Protein AF-C8RY19-F1 (afdb_monomer)

Mean predicted aligned error: 9.41 Å

Organism: NCBI:txid371731

Foldseek 3Di:
DDPPPPPPPPDPQPPADAFRKWKWWKFFQWKAFPVRDIDGDGHIFIWIWTAYPPRWIWIDGDPAIFTWDAPPDSQGWTWTARDPFWIKTKHFPHADPVRWTWIKIWITGPDPPPDGIMITIITTHDTD

pLDDT: mean 78.04, std 16.92, range [38.41, 97.62]

Sequence (128 aa):
MRLSVLLLAMLPTFALAEDGVVTLDCRVVTACDADGKCTPQDRPASFRLQRQAGSDVLLVYDAVSAPVTSGGDDNGPLSWSEGRGDSQTMLATGYSDDDRVNMVWHSSNSGTDDTPGQTRFLSCVDPE

Solvent-accessible surface area (backbone atoms only — not comparable to full-atom values): 7339 Å² total; per-residue (Å²): 135,86,83,79,76,80,76,73,80,81,66,83,78,79,79,64,50,95,68,24,73,48,59,42,52,25,31,33,49,31,42,23,44,78,90,65,58,69,43,81,45,87,40,84,45,62,40,35,42,34,38,43,96,88,82,48,35,32,41,35,45,92,95,46,74,28,62,46,50,56,72,86,43,98,83,42,48,44,24,36,47,87,50,87,37,36,42,34,40,38,35,82,76,50,72,47,101,81,67,24,37,29,29,42,40,39,41,41,45,74,39,91,62,89,57,73,28,38,40,34,37,31,46,19,51,62,68,130

Secondary structure (DSSP, 8-state):
---------------PPTT-EEEEEEEEEEEE-TT--EEEEEEEEEEEEEEPTTSPEEEEETTEEEE-EE-SSTTSPEEEEEETTEEEEEEEEEE-TTSEEEEEEEEEE-SSS----EEEEEEEEPP-

Radius of gyration: 15.97 Å; Cα contacts (8 Å, |Δi|>4): 271; chains: 1; bounding box: 40×50×35 Å

Nearest PDB structures (foldseek):
  5o15-assembly1_A  TM=4.672E-01  e=5.551E+00  Sorangium cellulosum
  5o16-assembly1_A  TM=3.257E-01  e=2.017E+00  Sorangium cellulosum
  5wsy-assembly1_A  TM=3.250E-01  e=8.321E+00  Streptomyces avermitilis MA-4680 = NBRC 14893
  4qdd-assembly1_A  TM=2.530E-01  e=6.142E+00  Rhodococcus rhodochrous

Structure (mmCIF, N/CA/C/O backbone):
data_AF-C8RY19-F1
#
_entry.id   AF-C8RY19-F1
#
loop_
_atom_site.group_PDB
_atom_site.id
_atom_site.type_symbol
_atom_site.label_atom_id
_atom_site.label_alt_id
_atom_site.label_comp_id
_atom_site.label_asym_id
_atom_site.label_entity_id
_atom_site.label_seq_id
_atom_site.pdbx_PDB_ins_code
_atom_site.Cartn_x
_atom_site.Cartn_y
_atom_site.Cartn_z
_atom_site.occupancy
_atom_site.B_iso_or_equiv
_atom_site.auth_seq_id
_atom_site.auth_comp_id
_atom_site.auth_asym_id
_atom_site.auth_atom_id
_atom_site.pdbx_PDB_model_num
ATOM 1 N N . MET A 1 1 ? 10.655 36.918 19.649 1.00 42.47 1 MET A N 1
ATOM 2 C CA . MET A 1 1 ? 10.936 36.289 18.340 1.00 42.47 1 MET A CA 1
ATOM 3 C C . MET A 1 1 ? 10.598 34.814 18.459 1.00 42.47 1 MET A C 1
ATOM 5 O O . MET A 1 1 ? 11.224 34.135 19.259 1.00 42.47 1 MET A O 1
ATOM 9 N N . ARG A 1 2 ? 9.538 34.351 17.785 1.00 40.19 2 ARG A N 1
ATOM 10 C CA . ARG A 1 2 ? 9.159 32.932 17.762 1.00 40.19 2 ARG 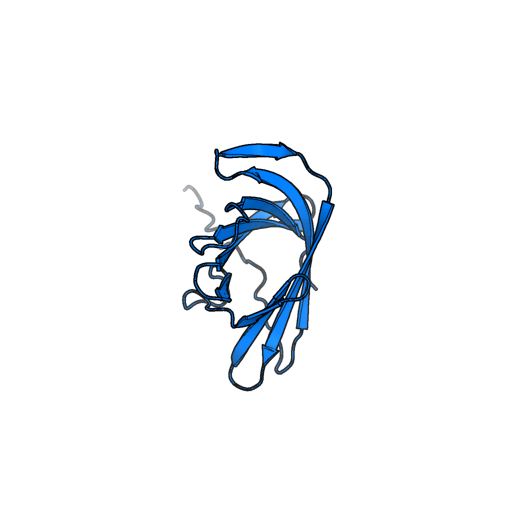A CA 1
ATOM 11 C C . ARG A 1 2 ? 10.035 32.239 16.721 1.00 40.19 2 ARG A C 1
ATOM 13 O O . ARG A 1 2 ? 9.977 32.603 15.552 1.00 40.19 2 ARG A O 1
ATOM 20 N N . LEU A 1 3 ? 10.879 31.318 17.175 1.00 42.53 3 LEU A N 1
ATOM 21 C CA . LEU A 1 3 ? 11.669 30.445 16.317 1.00 42.53 3 LEU A CA 1
ATOM 22 C C . LEU A 1 3 ? 10.706 29.409 15.723 1.00 42.53 3 LEU A C 1
ATOM 24 O O . LEU A 1 3 ? 10.318 28.458 16.397 1.00 42.53 3 LEU A O 1
ATOM 28 N N . SER A 1 4 ? 10.258 29.633 14.490 1.00 51.28 4 SER A N 1
ATOM 29 C CA . SER A 1 4 ? 9.613 28.593 13.693 1.00 51.28 4 SER A CA 1
ATOM 30 C C . SER A 1 4 ? 10.701 27.614 13.265 1.00 51.28 4 SER A C 1
ATOM 32 O O . SER A 1 4 ? 11.424 27.866 12.304 1.00 51.28 4 SER A O 1
ATOM 34 N N . VAL A 1 5 ? 10.867 26.535 14.026 1.00 48.12 5 VAL A N 1
ATOM 35 C CA . VAL A 1 5 ? 11.681 25.390 13.616 1.00 48.12 5 VAL A CA 1
ATOM 36 C C . VAL A 1 5 ? 10.948 24.742 12.442 1.00 48.12 5 VAL A C 1
ATOM 38 O O . VAL A 1 5 ? 9.911 24.109 12.628 1.00 48.12 5 VAL A O 1
ATOM 41 N N . LEU A 1 6 ? 11.448 24.967 11.224 1.00 46.34 6 LEU A N 1
ATOM 42 C CA . LEU A 1 6 ? 11.116 24.145 10.065 1.00 46.34 6 LEU A CA 1
ATOM 43 C C . LEU A 1 6 ? 11.627 22.732 10.362 1.00 46.34 6 LEU A C 1
ATOM 45 O O . LEU A 1 6 ? 12.809 22.439 10.192 1.00 46.34 6 LEU A O 1
ATOM 49 N N . LEU A 1 7 ? 10.735 21.875 10.847 1.00 39.31 7 LEU A N 1
ATOM 50 C CA . LEU A 1 7 ? 10.945 20.439 10.884 1.00 39.31 7 LEU A CA 1
ATOM 51 C C . LEU A 1 7 ? 10.786 19.950 9.435 1.00 39.31 7 LEU A C 1
ATOM 53 O O . LEU A 1 7 ? 9.682 19.633 8.998 1.00 39.31 7 LEU A O 1
ATOM 57 N N . LEU A 1 8 ? 11.866 19.983 8.646 1.00 39.81 8 LEU A N 1
ATOM 58 C CA . LEU A 1 8 ? 11.926 19.136 7.458 1.00 39.81 8 LEU A CA 1
ATOM 59 C C . LEU A 1 8 ? 11.809 17.705 7.980 1.00 39.81 8 LEU A C 1
ATOM 61 O O . LEU A 1 8 ? 12.699 17.244 8.694 1.00 39.81 8 LEU A O 1
ATOM 65 N N . ALA A 1 9 ? 10.699 17.040 7.671 1.00 40.12 9 ALA A N 1
ATOM 66 C CA . ALA A 1 9 ? 10.579 15.605 7.837 1.00 40.12 9 ALA A CA 1
ATOM 67 C C . ALA A 1 9 ? 11.686 14.966 6.987 1.00 40.12 9 ALA A C 1
ATOM 69 O O . ALA A 1 9 ? 11.564 14.868 5.767 1.00 40.12 9 ALA A O 1
ATOM 70 N N . MET A 1 10 ? 12.805 14.620 7.626 1.00 38.41 10 MET A N 1
ATOM 71 C CA . MET A 1 10 ? 13.792 13.708 7.067 1.00 38.41 10 MET A CA 1
ATOM 72 C C . MET A 1 10 ? 13.133 12.335 7.090 1.00 38.41 10 MET A C 1
ATOM 74 O O . MET A 1 10 ? 13.275 11.579 8.042 1.00 38.41 10 MET A O 1
ATOM 78 N N . LEU A 1 11 ? 12.295 12.085 6.089 1.00 44.53 11 LEU A N 1
ATOM 79 C CA . LEU A 1 11 ? 11.889 10.732 5.758 1.00 44.53 11 LEU A CA 1
ATOM 80 C C . LEU A 1 11 ? 13.142 9.980 5.280 1.00 44.53 11 LEU A C 1
ATOM 82 O O . LEU A 1 11 ? 14.051 10.612 4.724 1.00 44.53 11 LEU A O 1
ATOM 86 N N . PRO A 1 12 ? 13.221 8.669 5.526 1.00 47.97 12 PRO A N 1
ATOM 87 C CA . PRO A 1 12 ? 14.400 7.888 5.226 1.00 47.97 12 PRO A CA 1
ATOM 88 C C . PRO A 1 12 ? 14.495 7.826 3.704 1.00 47.97 12 PRO A C 1
ATOM 90 O O . PRO A 1 12 ? 13.603 7.326 3.019 1.00 47.97 12 PRO A O 1
ATOM 93 N N . THR A 1 13 ? 15.548 8.416 3.143 1.00 49.25 13 THR A N 1
ATOM 94 C CA . THR A 1 13 ? 15.813 8.310 1.713 1.00 49.25 13 THR A CA 1
ATOM 95 C C . THR A 1 13 ? 16.141 6.846 1.441 1.00 49.25 13 THR A C 1
ATOM 97 O O . THR A 1 13 ? 17.227 6.393 1.804 1.00 49.25 13 THR A O 1
ATOM 100 N N . PHE A 1 14 ? 15.230 6.091 0.821 1.00 54.66 14 PHE A N 1
ATOM 101 C CA . PHE A 1 14 ? 15.504 4.717 0.391 1.00 54.66 14 PHE A CA 1
ATOM 102 C C . PHE A 1 14 ? 16.508 4.740 -0.771 1.00 54.66 14 PHE A C 1
ATOM 104 O O . PHE A 1 14 ? 16.157 4.607 -1.945 1.00 54.66 14 PHE A O 1
ATOM 111 N N . ALA A 1 15 ? 17.784 4.957 -0.457 1.00 56.12 15 ALA A N 1
ATO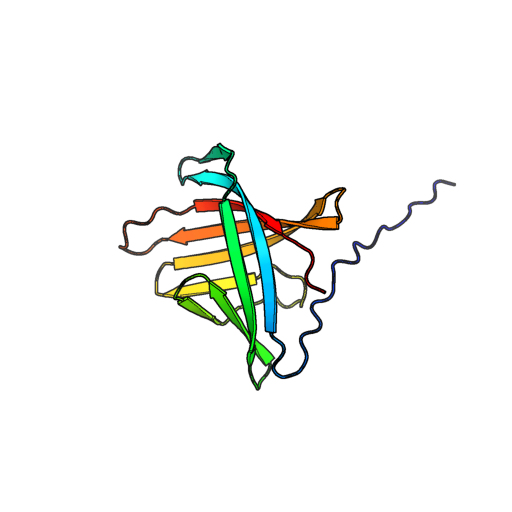M 112 C CA . ALA A 1 15 ? 18.878 4.926 -1.413 1.00 56.12 15 ALA A CA 1
ATOM 113 C C . ALA A 1 15 ? 19.184 3.467 -1.781 1.00 56.12 15 ALA A C 1
ATOM 115 O O . ALA A 1 15 ? 20.156 2.871 -1.327 1.00 56.12 15 ALA A O 1
ATOM 116 N N . LEU A 1 16 ? 18.320 2.873 -2.604 1.00 56.41 16 LEU A N 1
ATOM 117 C CA . LEU A 1 16 ? 18.556 1.562 -3.196 1.00 56.41 16 LEU A CA 1
ATOM 118 C C . LEU A 1 16 ? 19.803 1.641 -4.090 1.00 56.41 16 LEU A C 1
ATOM 120 O O . LEU A 1 16 ? 19.803 2.367 -5.088 1.00 56.41 16 LEU A O 1
ATOM 124 N N . ALA A 1 17 ? 20.849 0.882 -3.750 1.00 56.31 17 ALA A N 1
ATOM 125 C CA . ALA A 1 17 ? 21.974 0.632 -4.650 1.00 56.31 17 ALA A CA 1
ATOM 126 C C . ALA A 1 17 ? 21.478 0.042 -5.989 1.00 56.31 17 ALA A C 1
ATOM 128 O O . ALA A 1 17 ? 20.347 -0.445 -6.081 1.00 56.31 17 ALA A O 1
ATOM 129 N N . GLU A 1 18 ? 22.306 0.067 -7.038 1.00 56.72 18 GLU A N 1
ATOM 130 C CA . GLU A 1 18 ? 22.046 -0.752 -8.230 1.00 56.72 18 GLU A CA 1
ATOM 131 C C . GLU A 1 18 ? 21.895 -2.217 -7.768 1.00 56.72 18 GLU A C 1
ATOM 133 O O . GLU A 1 18 ? 22.752 -2.723 -7.049 1.00 56.72 18 GLU A O 1
ATOM 138 N N . ASP A 1 19 ? 20.749 -2.838 -8.069 1.00 62.38 19 ASP A N 1
ATOM 139 C CA . ASP A 1 19 ? 20.304 -4.153 -7.560 1.00 62.38 19 ASP A CA 1
ATOM 140 C C . ASP A 1 19 ? 19.931 -4.235 -6.062 1.00 62.38 19 ASP A C 1
ATOM 142 O O . ASP A 1 19 ? 19.791 -5.321 -5.494 1.00 62.38 19 ASP A O 1
ATOM 146 N N . GLY A 1 20 ? 19.705 -3.092 -5.413 1.00 73.25 20 GLY A N 1
ATOM 147 C CA . GLY A 1 20 ? 19.227 -3.017 -4.037 1.00 73.25 20 GLY A CA 1
ATOM 148 C C . GLY A 1 20 ? 17.832 -3.626 -3.866 1.00 73.25 20 GLY A C 1
ATOM 149 O O . GLY A 1 20 ? 16.911 -3.365 -4.649 1.00 73.25 20 GLY A O 1
ATOM 150 N N . VAL A 1 21 ? 17.673 -4.408 -2.798 1.00 82.81 21 VAL A N 1
ATOM 151 C CA . VAL A 1 21 ? 16.385 -4.924 -2.331 1.00 82.81 21 VAL A CA 1
ATOM 152 C C . VAL A 1 21 ? 16.118 -4.347 -0.948 1.00 82.81 21 VAL A C 1
ATOM 154 O O . VAL A 1 21 ? 16.904 -4.570 -0.034 1.00 82.81 21 VAL A O 1
ATOM 157 N N . VAL A 1 22 ? 14.996 -3.652 -0.791 1.00 85.12 22 VAL A N 1
ATOM 158 C CA . VAL A 1 22 ? 14.474 -3.214 0.508 1.00 85.12 22 VAL A CA 1
ATOM 159 C C . VAL A 1 22 ? 13.242 -4.039 0.831 1.00 85.12 22 VAL A C 1
ATOM 161 O O . VAL A 1 22 ? 12.371 -4.231 -0.017 1.00 85.12 22 VAL A O 1
ATOM 164 N N . THR A 1 23 ? 13.174 -4.537 2.061 1.00 88.69 23 THR A N 1
ATOM 165 C CA . THR A 1 23 ? 11.994 -5.231 2.579 1.00 88.69 23 THR A CA 1
ATOM 166 C C . THR A 1 23 ? 11.360 -4.366 3.656 1.00 88.69 23 THR A C 1
ATOM 168 O O . THR A 1 23 ? 12.025 -3.967 4.604 1.00 88.69 23 THR A O 1
ATOM 171 N N . LEU A 1 24 ? 10.077 -4.067 3.491 1.00 89.44 24 LEU A N 1
ATOM 172 C CA . LEU A 1 24 ? 9.252 -3.370 4.464 1.00 89.44 24 LEU A CA 1
ATOM 173 C C . LEU A 1 24 ? 8.483 -4.416 5.265 1.00 89.44 24 LEU A C 1
ATOM 175 O O . LEU A 1 24 ? 7.474 -4.953 4.798 1.00 89.44 24 LEU A O 1
ATOM 179 N N . ASP A 1 25 ? 8.966 -4.703 6.470 1.00 92.88 25 ASP A N 1
ATOM 180 C CA . ASP A 1 25 ? 8.310 -5.625 7.391 1.00 92.88 25 ASP A CA 1
ATOM 181 C C . ASP A 1 25 ? 7.293 -4.883 8.258 1.00 92.88 25 ASP A C 1
ATOM 183 O O . ASP A 1 25 ? 7.617 -4.143 9.194 1.00 92.88 25 ASP A O 1
ATOM 187 N N . CYS A 1 26 ? 6.024 -5.097 7.938 1.00 94.31 26 CYS A N 1
ATOM 188 C CA . CYS A 1 26 ? 4.896 -4.363 8.476 1.00 94.31 26 CYS A CA 1
ATOM 189 C C . CYS A 1 26 ? 3.955 -5.243 9.300 1.00 94.31 26 CYS A C 1
ATOM 191 O O . CYS A 1 26 ? 3.865 -6.465 9.156 1.00 94.31 26 CYS A O 1
ATOM 193 N N . ARG A 1 27 ? 3.176 -4.583 10.155 1.00 95.75 27 ARG A N 1
ATOM 194 C CA . ARG A 1 27 ? 1.957 -5.132 10.748 1.00 95.75 27 ARG A CA 1
ATOM 195 C C . ARG A 1 27 ? 0.758 -4.328 10.278 1.00 95.75 27 ARG A C 1
ATOM 197 O O . ARG A 1 27 ? 0.789 -3.101 10.327 1.00 95.75 27 ARG A O 1
ATOM 204 N N . VAL A 1 28 ? -0.300 -5.011 9.855 1.00 96.44 28 VAL A N 1
ATOM 205 C CA . VAL A 1 28 ? -1.613 -4.401 9.636 1.00 96.44 28 VAL A CA 1
ATOM 206 C C . VAL A 1 28 ? -2.224 -4.138 11.003 1.00 96.44 28 VAL A C 1
ATOM 208 O O . VAL A 1 28 ? -2.598 -5.089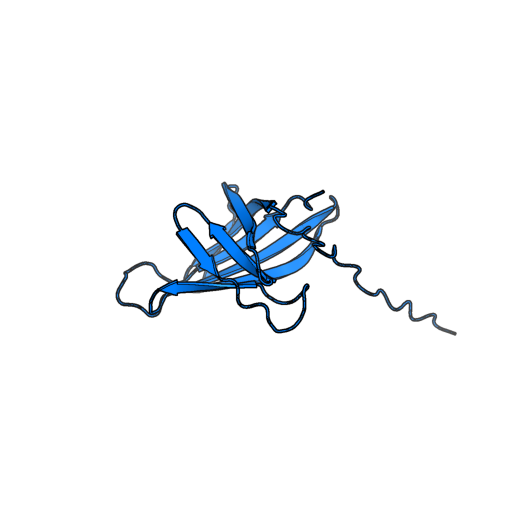 11.686 1.00 96.44 28 VAL A O 1
ATOM 211 N N . VAL A 1 29 ? -2.318 -2.864 11.382 1.00 97.06 29 VAL A N 1
ATOM 212 C CA . VAL A 1 29 ? -2.893 -2.435 12.668 1.00 97.06 29 VAL A CA 1
ATOM 213 C C . VAL A 1 29 ? -4.392 -2.160 12.561 1.00 97.06 29 VAL A C 1
ATOM 215 O O . VAL A 1 29 ? -5.142 -2.392 13.506 1.00 97.06 29 VAL A O 1
ATOM 218 N N . THR A 1 30 ? -4.850 -1.728 11.383 1.00 97.62 30 THR A N 1
ATOM 219 C CA . THR A 1 30 ? -6.267 -1.503 11.077 1.00 97.62 30 THR A CA 1
ATOM 220 C C . THR A 1 30 ? -6.534 -1.863 9.623 1.00 97.62 30 THR A C 1
ATOM 222 O O . THR A 1 30 ? -5.758 -1.495 8.742 1.00 97.62 30 THR A O 1
ATOM 225 N N . ALA A 1 31 ? -7.649 -2.539 9.356 1.00 96.12 31 ALA A N 1
ATOM 226 C CA . ALA A 1 31 ? -8.143 -2.780 8.004 1.00 96.12 31 ALA A CA 1
ATOM 227 C C . ALA A 1 31 ? -9.568 -2.244 7.863 1.00 96.12 31 ALA A C 1
ATOM 229 O O . ALA A 1 31 ? -10.413 -2.510 8.721 1.00 96.12 31 ALA A O 1
ATOM 230 N N . CYS A 1 32 ? -9.819 -1.513 6.783 1.00 94.94 32 CYS A N 1
ATOM 231 C CA . CYS A 1 32 ? -11.125 -0.992 6.413 1.00 94.94 32 CYS A CA 1
ATOM 232 C C . CYS A 1 32 ? -11.582 -1.624 5.098 1.00 94.94 32 CYS A C 1
ATOM 234 O O . CYS A 1 32 ? -10.787 -1.756 4.160 1.00 94.94 32 CYS A O 1
ATOM 236 N N . ASP A 1 33 ? -12.851 -2.017 5.049 1.00 90.88 33 ASP A N 1
ATOM 237 C CA . ASP A 1 33 ? -13.502 -2.494 3.829 1.00 90.88 33 ASP A CA 1
ATOM 238 C C . ASP A 1 33 ? -13.968 -1.332 2.931 1.00 90.88 33 ASP A C 1
ATOM 240 O O . ASP A 1 33 ? -13.798 -0.153 3.259 1.00 90.88 33 ASP A O 1
ATOM 244 N N . ALA A 1 34 ? -14.549 -1.676 1.779 1.00 86.31 34 ALA A N 1
ATOM 245 C CA . ALA A 1 34 ? -15.058 -0.717 0.801 1.00 86.31 34 ALA A CA 1
ATOM 246 C C . ALA A 1 34 ? -16.218 0.152 1.328 1.00 86.31 34 ALA A C 1
ATOM 248 O O . ALA A 1 34 ? -16.425 1.253 0.820 1.00 86.31 34 ALA A O 1
ATOM 249 N N . ASP A 1 35 ? -16.933 -0.299 2.365 1.00 88.62 35 ASP A N 1
ATOM 250 C CA . ASP A 1 35 ? -17.986 0.476 3.033 1.00 88.62 35 ASP A CA 1
ATOM 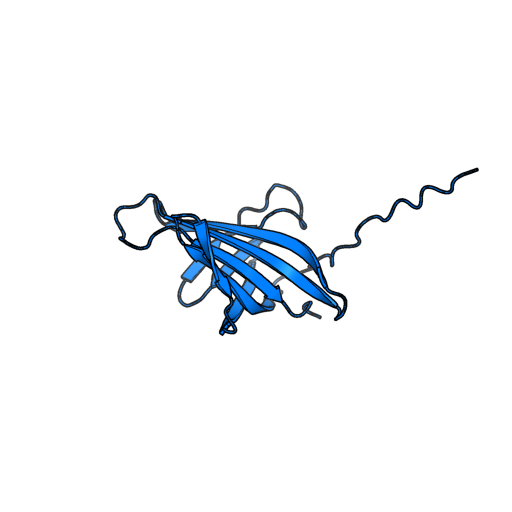251 C C . ASP A 1 35 ? -17.410 1.440 4.092 1.00 88.62 35 ASP A C 1
ATOM 253 O O . ASP A 1 35 ? -18.146 2.175 4.755 1.00 88.62 35 ASP A O 1
ATOM 257 N N . GLY A 1 36 ? -16.083 1.448 4.270 1.00 89.19 36 GLY A N 1
ATOM 258 C CA . GLY A 1 36 ? -15.375 2.281 5.238 1.00 89.19 36 GLY A CA 1
ATOM 259 C C . GLY A 1 36 ? -15.428 1.742 6.667 1.00 89.19 36 GLY A C 1
ATOM 260 O O . GLY A 1 36 ? -15.055 2.449 7.607 1.00 89.19 36 GLY A O 1
ATOM 261 N N . LYS A 1 37 ? -15.873 0.498 6.876 1.00 94.75 37 LYS A N 1
ATOM 262 C CA . LYS A 1 37 ? -15.899 -0.109 8.205 1.00 94.75 37 LYS A CA 1
ATOM 263 C C . LYS A 1 37 ? -14.508 -0.612 8.565 1.00 94.75 37 LYS A C 1
ATOM 265 O O . LYS A 1 37 ? -13.992 -1.562 7.982 1.00 94.75 37 LYS A O 1
ATOM 270 N N . CYS A 1 38 ? -13.923 0.004 9.585 1.00 96.56 38 CYS A N 1
ATOM 271 C CA . CYS A 1 38 ? -12.579 -0.311 10.048 1.00 96.56 38 CYS A CA 1
ATOM 272 C C . CYS A 1 38 ? -12.586 -1.269 11.243 1.00 96.56 38 CYS A C 1
ATOM 274 O O . CYS A 1 38 ? -13.378 -1.129 12.178 1.00 96.56 38 CYS A O 1
ATOM 276 N N . THR A 1 39 ? -11.663 -2.227 11.232 1.00 97.62 39 THR A N 1
ATOM 277 C CA . THR A 1 39 ? -11.438 -3.176 12.325 1.00 97.62 39 THR A CA 1
ATOM 278 C C . THR A 1 39 ? -9.959 -3.199 12.703 1.00 97.62 39 THR A C 1
ATOM 280 O O . THR A 1 39 ? -9.114 -3.280 11.804 1.00 97.62 39 THR A O 1
ATOM 283 N N . PRO A 1 40 ? -9.619 -3.134 14.004 1.00 97.62 40 PRO A N 1
ATOM 284 C CA . PRO A 1 40 ? -8.258 -3.387 14.452 1.00 97.62 40 PRO A CA 1
ATOM 285 C C . PRO A 1 40 ? -7.808 -4.784 14.026 1.00 97.62 40 PRO A C 1
ATOM 287 O O . PRO A 1 40 ? -8.580 -5.745 14.101 1.00 97.62 40 PRO A O 1
ATOM 290 N N . GLN A 1 41 ? -6.561 -4.896 13.592 1.00 96.50 41 GLN A N 1
ATOM 291 C CA . GLN A 1 41 ? -5.921 -6.161 13.259 1.00 96.50 41 GLN A CA 1
ATOM 292 C C . GLN A 1 41 ? -4.523 -6.215 13.866 1.00 96.50 41 GLN A C 1
ATOM 294 O O . GLN A 1 41 ? -3.968 -5.205 14.286 1.00 96.50 41 GLN A O 1
ATOM 299 N N . ASP A 1 42 ? -3.975 -7.422 13.924 1.00 95.00 42 ASP A N 1
ATOM 300 C CA . ASP A 1 42 ? -2.570 -7.636 14.237 1.00 95.00 42 ASP A CA 1
ATOM 301 C C . ASP A 1 42 ? -2.041 -8.774 13.361 1.00 95.00 42 ASP A C 1
ATOM 303 O O . ASP A 1 42 ? -1.954 -9.931 13.774 1.00 95.00 42 ASP A O 1
ATOM 307 N N . ARG A 1 43 ? -1.810 -8.463 12.081 1.00 94.25 43 ARG A N 1
ATOM 308 C CA . ARG A 1 43 ? -1.336 -9.437 11.086 1.00 94.25 43 ARG A CA 1
ATOM 309 C C . ARG A 1 43 ? -0.043 -8.964 10.434 1.00 94.25 43 ARG A C 1
ATOM 311 O O . ARG A 1 43 ? 0.050 -7.780 10.116 1.00 94.25 43 ARG A O 1
ATOM 318 N N . PRO A 1 44 ? 0.927 -9.858 10.185 1.00 94.31 44 PRO A N 1
ATOM 319 C CA . PRO A 1 44 ? 2.119 -9.497 9.431 1.00 94.31 44 PRO A CA 1
ATOM 320 C C . PRO A 1 44 ? 1.768 -9.165 7.973 1.00 94.31 44 PRO A C 1
ATOM 322 O O . PRO A 1 44 ? 0.855 -9.756 7.393 1.00 94.31 44 PRO A O 1
ATOM 325 N N . ALA A 1 45 ? 2.516 -8.236 7.391 1.00 92.38 45 ALA A N 1
ATOM 326 C CA . ALA A 1 45 ? 2.542 -7.923 5.968 1.00 92.38 45 ALA A CA 1
ATOM 327 C C . ALA A 1 45 ? 3.988 -7.592 5.587 1.00 92.38 45 ALA A C 1
ATOM 329 O O . ALA A 1 45 ? 4.663 -6.900 6.340 1.00 92.38 45 ALA A O 1
ATOM 330 N N . SER A 1 46 ? 4.470 -8.081 4.450 1.00 91.06 46 SER A N 1
ATOM 331 C CA . SER A 1 46 ? 5.829 -7.799 3.987 1.00 91.06 46 SER A CA 1
ATOM 332 C C . SER A 1 46 ? 5.770 -7.354 2.534 1.00 91.06 46 SER A C 1
ATOM 334 O O . SER A 1 46 ? 5.101 -7.990 1.717 1.00 91.06 46 SER A O 1
ATOM 336 N N . PHE A 1 47 ? 6.427 -6.239 2.235 1.00 89.50 47 PHE A N 1
ATOM 337 C CA . PHE A 1 47 ? 6.515 -5.682 0.890 1.00 89.50 47 PHE A CA 1
ATOM 338 C C . PHE A 1 47 ? 7.976 -5.598 0.499 1.00 89.50 47 PHE A C 1
ATOM 340 O O . PHE A 1 47 ? 8.801 -5.134 1.281 1.00 89.50 47 PHE A O 1
ATOM 347 N N . ARG A 1 48 ? 8.308 -6.014 -0.717 1.00 89.00 48 ARG A N 1
ATOM 348 C CA . ARG A 1 48 ? 9.690 -6.002 -1.186 1.00 89.00 48 ARG A CA 1
ATOM 349 C C . ARG A 1 48 ? 9.828 -5.064 -2.371 1.00 89.00 48 ARG A C 1
ATOM 351 O O . ARG A 1 48 ? 9.215 -5.284 -3.409 1.00 89.00 48 ARG A O 1
ATOM 358 N N . LEU A 1 49 ? 10.646 -4.035 -2.210 1.00 86.00 49 LEU A N 1
ATOM 359 C CA . LEU A 1 49 ? 11.040 -3.110 -3.262 1.00 86.00 49 LEU A CA 1
ATOM 360 C C . LEU A 1 49 ? 12.361 -3.591 -3.848 1.00 86.00 49 LEU A C 1
ATOM 362 O O . LEU A 1 49 ? 13.352 -3.727 -3.134 1.00 86.00 49 LEU A O 1
ATOM 366 N N . GLN A 1 50 ? 12.378 -3.870 -5.143 1.00 84.94 50 GLN A N 1
ATOM 367 C CA . GLN A 1 50 ? 13.566 -4.320 -5.856 1.00 84.94 50 GLN A CA 1
ATOM 368 C C . GLN A 1 50 ? 13.862 -3.354 -6.995 1.00 84.94 50 GLN A C 1
ATOM 370 O O . GLN A 1 50 ? 13.063 -3.225 -7.921 1.00 84.94 50 GLN A O 1
ATOM 375 N N . ARG A 1 51 ? 15.027 -2.706 -6.957 1.00 77.25 51 ARG A N 1
ATOM 376 C CA . ARG A 1 51 ? 15.505 -1.922 -8.097 1.00 77.25 51 ARG A CA 1
ATOM 377 C C . ARG A 1 51 ? 15.975 -2.872 -9.199 1.00 77.25 51 ARG A C 1
ATOM 379 O O . ARG A 1 51 ? 16.697 -3.830 -8.930 1.00 77.25 51 ARG A O 1
ATOM 386 N N . GLN A 1 52 ? 15.556 -2.613 -10.430 1.00 74.44 52 GLN A N 1
ATOM 387 C CA . GLN A 1 52 ? 16.048 -3.284 -11.627 1.00 74.44 52 GLN A CA 1
ATOM 388 C C . GLN A 1 52 ? 17.036 -2.388 -12.381 1.00 74.44 52 GLN A C 1
ATOM 390 O O . GLN A 1 52 ? 17.066 -1.164 -12.211 1.00 74.44 52 GLN A O 1
ATOM 395 N N . ALA A 1 53 ? 17.849 -3.009 -13.237 1.00 69.50 53 ALA A N 1
ATOM 396 C CA . ALA A 1 53 ? 18.713 -2.291 -14.163 1.00 69.50 53 ALA A CA 1
ATOM 397 C C . ALA A 1 53 ? 17.875 -1.323 -15.018 1.00 69.50 53 ALA A C 1
ATOM 399 O O . ALA A 1 53 ? 16.914 -1.739 -15.658 1.00 69.50 53 ALA A O 1
ATOM 400 N N . GLY A 1 54 ? 18.243 -0.038 -15.030 1.00 64.88 54 GLY A N 1
ATOM 401 C CA . GLY A 1 54 ? 17.502 0.994 -15.769 1.00 64.88 54 GLY A CA 1
ATOM 402 C C . GLY A 1 54 ? 16.543 1.848 -14.934 1.00 64.88 54 GLY A C 1
ATOM 403 O O . GLY A 1 54 ? 15.709 2.531 -15.515 1.00 64.88 54 GLY A O 1
ATOM 404 N N . SER A 1 55 ? 16.699 1.874 -13.603 1.00 62.53 55 SER A N 1
ATOM 405 C CA . SER A 1 55 ? 15.965 2.723 -12.635 1.00 62.53 55 SER A CA 1
ATOM 406 C C . SER A 1 55 ? 14.494 2.382 -12.372 1.00 62.53 55 SER A C 1
ATOM 408 O O . SER A 1 55 ? 13.854 3.056 -11.568 1.00 62.53 55 SER A O 1
ATOM 410 N N . ASP A 1 56 ? 13.990 1.286 -12.933 1.00 73.38 56 ASP A N 1
ATOM 411 C CA . ASP A 1 56 ? 12.666 0.776 -12.589 1.00 73.38 56 ASP A CA 1
ATOM 412 C C . ASP A 1 56 ? 12.692 0.104 -11.208 1.00 73.38 56 ASP A C 1
ATOM 414 O O . ASP A 1 56 ? 13.585 -0.687 -10.893 1.00 73.38 56 ASP A O 1
ATOM 418 N N . VAL A 1 57 ? 11.708 0.411 -10.364 1.00 80.88 57 VAL A N 1
ATOM 419 C CA . VAL A 1 57 ? 11.499 -0.273 -9.082 1.00 80.88 57 VAL A CA 1
ATOM 420 C C . VAL A 1 57 ? 10.333 -1.235 -9.246 1.00 80.88 57 VAL A C 1
ATOM 422 O O . VAL A 1 57 ? 9.257 -0.839 -9.681 1.00 80.88 57 VAL A O 1
ATOM 425 N N . LEU A 1 58 ? 10.529 -2.499 -8.886 1.00 85.19 58 LEU A N 1
ATOM 426 C CA . LEU A 1 58 ? 9.452 -3.470 -8.744 1.00 85.19 58 LEU A CA 1
ATOM 427 C C . LEU A 1 58 ? 9.001 -3.519 -7.289 1.00 85.19 58 LEU A C 1
ATOM 429 O O . LEU A 1 58 ? 9.832 -3.664 -6.391 1.00 85.19 58 LEU A O 1
ATOM 433 N N . LEU A 1 59 ? 7.692 -3.480 -7.063 1.00 86.62 59 LEU A N 1
ATOM 434 C CA . LEU A 1 59 ? 7.109 -3.914 -5.804 1.00 86.62 59 LEU A CA 1
ATOM 435 C C . LEU A 1 59 ? 6.709 -5.378 -5.947 1.00 86.62 59 LEU A C 1
ATOM 437 O O . LEU A 1 59 ? 6.049 -5.766 -6.912 1.00 86.62 59 LEU A O 1
ATOM 441 N N . VAL A 1 60 ? 7.106 -6.179 -4.968 1.00 83.56 60 VAL A N 1
ATOM 442 C CA . VAL A 1 60 ? 6.666 -7.556 -4.801 1.00 83.56 60 VAL A CA 1
ATOM 443 C C . VAL A 1 60 ? 5.847 -7.646 -3.524 1.00 83.56 60 VAL A C 1
ATOM 445 O O . VAL A 1 60 ? 6.340 -7.328 -2.438 1.00 83.56 60 VAL A O 1
ATOM 448 N N . TYR A 1 61 ? 4.602 -8.080 -3.675 1.00 80.19 61 TYR A N 1
ATOM 449 C CA . TYR A 1 61 ? 3.657 -8.314 -2.594 1.00 80.19 61 TYR A CA 1
ATOM 450 C C . TYR A 1 61 ? 2.941 -9.645 -2.846 1.00 80.19 61 TYR A C 1
ATOM 452 O O . TYR A 1 61 ? 2.473 -9.914 -3.952 1.00 80.19 61 TYR A O 1
ATOM 460 N N . ASP A 1 62 ? 2.917 -10.514 -1.834 1.00 78.19 62 ASP A N 1
ATOM 461 C CA . ASP A 1 62 ? 2.486 -11.911 -1.956 1.00 78.19 62 ASP A CA 1
ATOM 462 C C . ASP A 1 62 ? 3.132 -12.631 -3.166 1.00 78.19 62 ASP A C 1
ATOM 464 O O . ASP A 1 62 ? 4.352 -12.802 -3.214 1.00 78.19 62 ASP A O 1
ATOM 468 N N . ALA A 1 63 ? 2.328 -13.083 -4.135 1.00 72.88 63 ALA A N 1
ATOM 469 C CA . ALA A 1 63 ? 2.782 -13.809 -5.323 1.00 7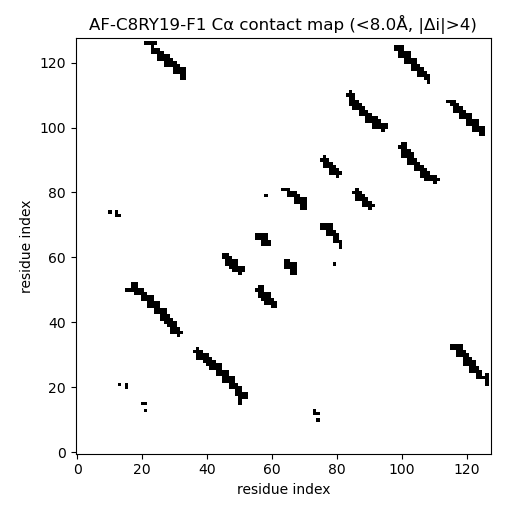2.88 63 ALA A CA 1
ATOM 470 C C . ALA A 1 63 ? 2.917 -12.912 -6.567 1.00 72.88 63 ALA A C 1
ATOM 472 O O . ALA A 1 63 ? 3.155 -13.426 -7.663 1.00 72.88 63 ALA A O 1
ATOM 473 N N . VAL A 1 64 ? 2.748 -11.595 -6.415 1.00 77.88 64 VAL A N 1
ATOM 474 C CA . VAL A 1 64 ? 2.685 -10.651 -7.532 1.00 77.88 64 VAL A CA 1
ATOM 475 C C . VAL A 1 64 ? 3.858 -9.681 -7.494 1.00 77.88 64 VAL A C 1
ATOM 477 O O . VAL A 1 64 ? 4.291 -9.220 -6.440 1.00 77.88 64 VAL A O 1
ATOM 480 N N . SER A 1 65 ? 4.391 -9.385 -8.678 1.00 82.62 65 SER A N 1
ATOM 481 C CA . SER A 1 65 ? 5.422 -8.375 -8.892 1.00 82.62 65 SER A CA 1
ATOM 482 C C . SER A 1 65 ? 4.962 -7.391 -9.957 1.00 82.62 65 SER A C 1
ATOM 484 O O . SER A 1 65 ? 4.649 -7.813 -11.073 1.00 82.62 65 SER A O 1
ATOM 486 N N . ALA A 1 66 ? 4.968 -6.102 -9.637 1.00 86.31 66 ALA A N 1
ATOM 487 C CA . ALA A 1 66 ? 4.551 -5.048 -10.552 1.00 86.31 66 ALA A CA 1
ATOM 488 C C . ALA A 1 66 ? 5.540 -3.872 -10.540 1.00 86.31 66 ALA A C 1
ATOM 490 O O . ALA A 1 66 ? 6.115 -3.566 -9.490 1.00 86.31 66 ALA A O 1
ATOM 491 N N . PRO A 1 67 ? 5.751 -3.200 -11.686 1.00 85.88 67 PRO A N 1
ATOM 492 C CA . PRO A 1 67 ? 6.522 -1.969 -11.720 1.00 85.88 67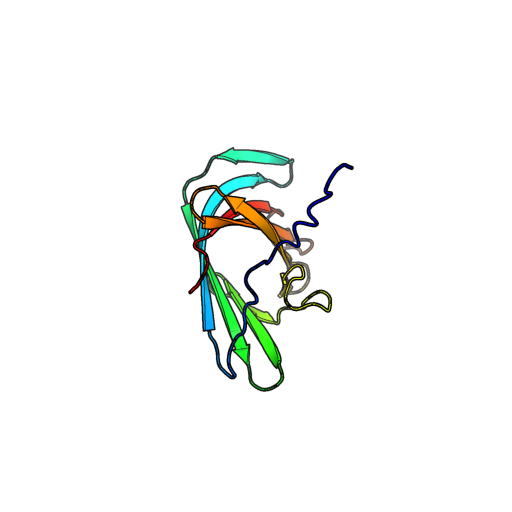 PRO A CA 1
ATOM 493 C C . PRO A 1 67 ? 5.810 -0.877 -10.926 1.00 85.88 67 PRO A C 1
ATOM 495 O O . PRO A 1 67 ? 4.602 -0.666 -11.064 1.00 85.88 67 PRO A O 1
ATOM 498 N N . VAL A 1 68 ? 6.586 -0.188 -10.098 1.00 85.25 68 VAL A N 1
ATOM 499 C CA . VAL A 1 68 ? 6.146 0.971 -9.336 1.00 85.25 68 VAL A CA 1
ATOM 500 C C . VAL A 1 68 ? 6.231 2.199 -10.226 1.00 85.25 68 VAL A C 1
ATOM 502 O O . VAL A 1 68 ? 7.273 2.506 -10.800 1.00 85.25 68 VAL A O 1
ATOM 505 N N . THR A 1 69 ? 5.142 2.946 -10.287 1.00 79.94 69 THR A N 1
ATOM 506 C CA . THR A 1 69 ? 5.135 4.332 -10.728 1.00 79.94 69 THR A CA 1
ATOM 507 C C . THR A 1 69 ? 5.259 5.219 -9.491 1.00 79.94 69 THR A C 1
ATOM 509 O O . THR A 1 69 ? 4.321 5.344 -8.701 1.00 79.94 69 THR A O 1
ATOM 512 N N . SER A 1 70 ? 6.437 5.815 -9.278 1.00 67.00 70 SER A N 1
ATOM 513 C CA . SER A 1 70 ? 6.596 6.868 -8.270 1.00 67.00 70 SER A CA 1
ATOM 514 C C . SER A 1 70 ? 6.069 8.189 -8.829 1.00 67.00 70 SER A C 1
ATOM 516 O O . SER A 1 70 ? 6.205 8.487 -10.020 1.00 67.00 70 SER A O 1
ATOM 518 N N . GLY A 1 71 ? 5.445 8.995 -7.973 1.00 54.28 71 GLY A N 1
ATOM 519 C CA . GLY A 1 71 ? 4.907 10.316 -8.309 1.00 54.28 71 GLY A CA 1
ATOM 520 C C . GLY A 1 71 ? 5.966 11.392 -8.588 1.00 54.28 71 GLY A C 1
ATOM 521 O O . GLY A 1 71 ? 5.761 12.536 -8.207 1.00 54.28 71 GLY A O 1
ATOM 522 N N . GLY A 1 72 ? 7.079 11.057 -9.250 1.00 45.50 72 GLY A N 1
ATOM 523 C CA . GLY A 1 72 ? 8.132 11.999 -9.649 1.00 45.50 72 GLY A CA 1
ATOM 524 C C . GLY A 1 72 ? 9.175 12.331 -8.575 1.00 45.50 72 GLY A C 1
ATOM 525 O O . GLY A 1 72 ? 10.157 12.999 -8.893 1.00 45.50 72 GLY A O 1
ATOM 526 N N . ASP A 1 73 ? 9.009 11.852 -7.344 1.00 53.06 73 ASP A N 1
ATOM 527 C CA . ASP A 1 73 ? 9.955 11.978 -6.237 1.00 53.06 73 ASP A CA 1
ATOM 528 C C . ASP A 1 73 ? 10.210 10.623 -5.553 1.00 53.06 73 ASP A C 1
ATOM 530 O O . ASP A 1 73 ? 9.318 9.785 -5.425 1.00 53.06 73 ASP A O 1
ATOM 534 N N . ASP A 1 74 ? 11.444 10.406 -5.084 1.00 54.09 74 ASP A N 1
ATOM 535 C CA . ASP A 1 74 ? 11.857 9.175 -4.381 1.00 54.09 74 ASP A CA 1
ATOM 536 C C . ASP A 1 74 ? 11.091 8.949 -3.057 1.00 54.09 74 ASP A C 1
ATOM 538 O O . ASP A 1 74 ? 11.149 7.868 -2.477 1.00 54.09 74 ASP A O 1
ATOM 542 N N . ASN A 1 75 ? 10.351 9.966 -2.598 1.00 55.16 75 ASN A N 1
ATOM 543 C CA . ASN A 1 75 ? 9.553 9.971 -1.368 1.00 55.16 75 ASN A CA 1
ATOM 544 C C . ASN A 1 75 ? 8.035 10.012 -1.627 1.00 55.16 75 ASN A C 1
ATOM 546 O O . ASN A 1 75 ? 7.251 10.151 -0.684 1.00 55.16 75 ASN A O 1
ATOM 550 N N . GLY A 1 76 ? 7.617 9.952 -2.891 1.00 67.12 76 GLY A N 1
ATOM 551 C CA . GLY A 1 76 ? 6.215 10.012 -3.274 1.00 67.12 76 GLY A CA 1
ATOM 552 C C . GLY A 1 76 ? 5.446 8.740 -2.936 1.00 67.12 76 GLY A C 1
ATOM 553 O O . GLY A 1 76 ? 6.032 7.712 -2.589 1.00 67.12 76 GLY A O 1
ATOM 554 N N . PRO A 1 77 ? 4.109 8.767 -3.073 1.00 81.12 77 PRO A N 1
ATOM 555 C CA . PRO A 1 77 ? 3.312 7.554 -2.982 1.00 81.12 77 PRO A CA 1
ATOM 556 C C . PRO A 1 77 ? 3.810 6.517 -3.995 1.00 81.12 77 PRO A C 1
ATOM 558 O O . PRO A 1 77 ? 3.952 6.807 -5.187 1.00 81.12 77 PRO A O 1
ATOM 561 N N . LEU A 1 78 ? 4.030 5.294 -3.521 1.00 86.06 78 LEU A N 1
ATOM 562 C CA . LEU A 1 78 ? 4.346 4.155 -4.371 1.00 86.06 78 LEU A CA 1
ATOM 563 C C . LEU A 1 78 ? 3.039 3.672 -4.981 1.00 86.06 78 LEU A C 1
ATOM 565 O O . LEU A 1 78 ? 2.148 3.248 -4.248 1.00 86.06 78 LEU A O 1
ATOM 569 N N . SER A 1 79 ? 2.901 3.749 -6.300 1.00 88.00 79 SER A N 1
ATOM 570 C CA . SER A 1 79 ? 1.723 3.236 -6.999 1.00 88.00 79 SER A CA 1
ATOM 571 C C . SER A 1 79 ? 2.109 2.081 -7.904 1.00 88.00 79 SER A C 1
ATOM 573 O O . SER A 1 79 ? 3.166 2.105 -8.521 1.00 88.00 79 SER A O 1
ATOM 575 N N . TRP A 1 80 ? 1.273 1.054 -7.979 1.00 88.31 80 TRP A N 1
ATOM 576 C CA . TRP A 1 80 ? 1.471 -0.070 -8.889 1.00 88.31 80 TRP A CA 1
ATOM 577 C C . TRP A 1 80 ? 0.123 -0.653 -9.298 1.00 88.31 80 TRP A C 1
ATOM 579 O O . TRP A 1 80 ? -0.925 -0.320 -8.741 1.00 88.31 80 TRP A O 1
ATOM 589 N N . SER A 1 81 ? 0.150 -1.511 -10.310 1.00 84.88 81 SER A N 1
ATOM 590 C CA . SER A 1 81 ? -1.037 -2.185 -10.815 1.00 84.88 81 SER A CA 1
ATOM 591 C C . SER A 1 81 ? -0.699 -3.626 -11.169 1.00 84.88 81 SER A C 1
ATOM 593 O O . SER A 1 81 ? 0.283 -3.879 -11.867 1.00 84.88 81 SER A O 1
ATOM 595 N N . GLU A 1 82 ? -1.512 -4.566 -10.693 1.00 78.88 82 GLU A N 1
ATOM 596 C CA . GLU A 1 82 ? -1.348 -6.006 -10.950 1.00 78.88 82 GLU A CA 1
ATOM 597 C C . GLU A 1 82 ? -2.119 -6.470 -12.197 1.00 78.88 82 GLU A C 1
ATOM 599 O O . GLU A 1 82 ? -2.132 -7.649 -12.546 1.00 78.88 82 GLU A O 1
ATOM 604 N N . GLY A 1 83 ? -2.754 -5.541 -12.915 1.00 76.06 83 GLY A N 1
ATOM 605 C CA . GLY A 1 83 ? -3.545 -5.835 -14.100 1.00 76.06 83 GLY A CA 1
ATOM 606 C C . GLY A 1 83 ? -4.618 -4.786 -14.359 1.00 76.06 83 GLY A C 1
ATOM 607 O O . GLY A 1 83 ? -4.716 -3.762 -13.687 1.00 76.06 83 GLY A O 1
ATOM 608 N N . ARG A 1 84 ? -5.463 -5.029 -15.367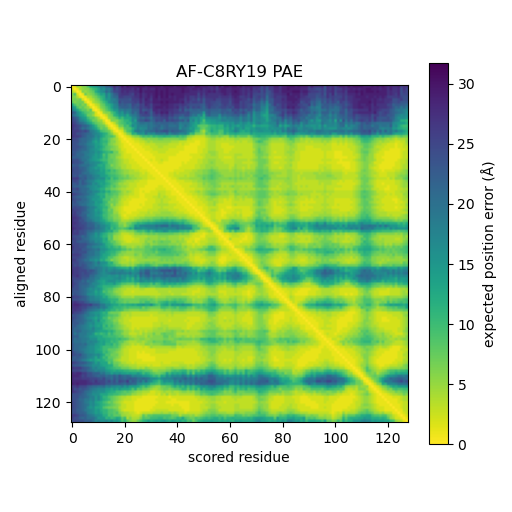 1.00 70.31 84 ARG A N 1
ATOM 609 C CA . ARG A 1 84 ? -6.554 -4.102 -15.695 1.00 70.31 84 ARG A CA 1
ATOM 610 C C . ARG A 1 84 ? -7.578 -4.071 -14.566 1.00 70.31 84 ARG A C 1
ATOM 612 O O . ARG A 1 84 ? -8.378 -4.988 -14.438 1.00 70.31 84 ARG A O 1
ATOM 619 N N . GLY A 1 85 ? -7.589 -2.969 -13.829 1.00 75.56 85 GLY A N 1
ATOM 620 C CA . GLY A 1 85 ? -8.607 -2.677 -12.830 1.00 75.56 85 GLY A CA 1
ATOM 621 C C . GLY A 1 85 ? -8.118 -2.793 -11.395 1.00 75.56 85 GLY A C 1
ATOM 622 O O . GLY A 1 85 ? -8.754 -2.182 -10.548 1.00 75.56 85 GLY A O 1
ATOM 623 N N . ASP A 1 86 ? -6.993 -3.460 -11.129 1.00 83.00 86 ASP A N 1
ATOM 624 C CA . ASP A 1 86 ? -6.361 -3.456 -9.807 1.00 83.00 86 ASP A CA 1
ATOM 625 C C . ASP A 1 86 ? -5.262 -2.395 -9.756 1.00 83.00 86 ASP A C 1
ATOM 627 O O . ASP A 1 86 ? -4.208 -2.524 -10.384 1.00 83.00 86 ASP A O 1
ATOM 631 N N . SER A 1 87 ? -5.550 -1.312 -9.046 1.00 87.44 87 SER A N 1
ATOM 632 C CA . SER A 1 87 ? -4.618 -0.224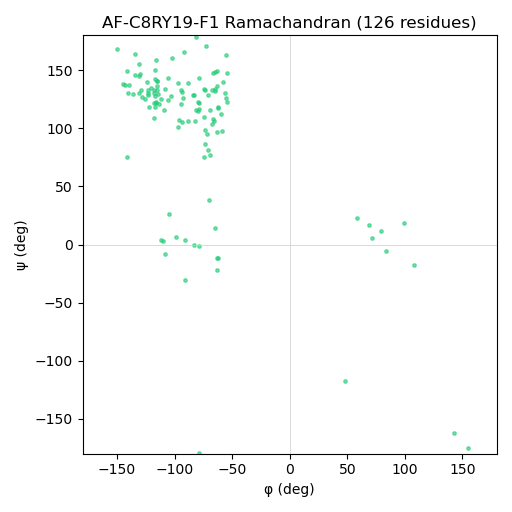 -8.788 1.00 87.44 87 SER A CA 1
ATOM 633 C C . SER A 1 87 ? -4.393 -0.123 -7.296 1.00 87.44 87 SER A C 1
ATOM 635 O O . SER A 1 87 ? -5.343 -0.066 -6.511 1.00 87.44 87 SER A O 1
ATOM 637 N N . GLN A 1 88 ? -3.130 -0.022 -6.915 1.00 89.75 88 GLN A N 1
ATOM 638 C CA . GLN A 1 88 ? -2.712 -0.007 -5.531 1.00 89.75 88 GLN A CA 1
ATOM 639 C C . GLN A 1 88 ? -1.779 1.171 -5.277 1.00 89.75 88 GLN A C 1
ATOM 641 O O . GLN A 1 88 ? -1.016 1.589 -6.149 1.00 89.75 88 GLN A O 1
ATOM 646 N N . THR A 1 89 ? -1.863 1.724 -4.074 1.00 90.62 89 THR A N 1
ATOM 647 C CA . THR A 1 89 ? -1.050 2.856 -3.645 1.00 90.62 89 THR A CA 1
ATOM 648 C C . THR A 1 89 ? -0.613 2.650 -2.209 1.00 90.62 89 THR A C 1
ATOM 650 O O . THR A 1 89 ? -1.415 2.269 -1.358 1.00 90.62 89 THR A O 1
ATOM 653 N N . MET A 1 90 ? 0.647 2.944 -1.923 1.00 90.81 90 MET A N 1
ATOM 654 C CA . MET A 1 90 ? 1.208 2.946 -0.584 1.00 90.81 90 MET A CA 1
ATOM 655 C C . MET A 1 90 ? 1.813 4.311 -0.287 1.00 90.81 90 MET A C 1
ATOM 657 O O . MET A 1 90 ? 2.599 4.840 -1.070 1.00 90.81 90 MET A O 1
ATOM 661 N N . LEU A 1 91 ? 1.426 4.884 0.847 1.00 89.62 91 LEU A N 1
ATOM 662 C CA . LEU A 1 91 ? 1.839 6.213 1.271 1.00 89.62 91 LEU A CA 1
ATOM 663 C C . LEU A 1 91 ? 2.393 6.152 2.691 1.00 89.62 91 LEU A C 1
ATOM 665 O O . LEU A 1 91 ? 1.708 5.683 3.599 1.00 89.62 91 LEU A O 1
ATOM 669 N N . ALA A 1 92 ? 3.603 6.670 2.894 1.00 88.81 92 ALA A N 1
ATOM 670 C CA . ALA A 1 92 ? 4.120 6.935 4.229 1.00 88.81 92 ALA A CA 1
ATOM 671 C C . ALA A 1 92 ? 3.372 8.128 4.844 1.00 88.81 92 ALA A C 1
ATOM 673 O O . ALA A 1 92 ? 3.254 9.188 4.232 1.00 88.81 92 ALA A O 1
ATOM 674 N N . THR A 1 93 ? 2.855 7.958 6.057 1.00 89.31 93 THR A N 1
ATOM 675 C CA . THR A 1 93 ? 2.074 8.984 6.766 1.00 89.31 93 THR A CA 1
ATOM 676 C C . THR A 1 93 ? 2.820 9.612 7.941 1.00 89.31 93 THR A C 1
ATOM 678 O O . THR A 1 93 ? 2.332 10.579 8.521 1.00 89.31 93 THR A O 1
ATOM 681 N N . GLY A 1 94 ? 3.988 9.078 8.304 1.00 87.62 94 GLY A N 1
ATOM 682 C CA . GLY A 1 94 ? 4.839 9.594 9.375 1.00 87.62 94 GLY A CA 1
ATOM 683 C C . GLY A 1 94 ? 5.513 8.478 10.166 1.00 87.62 94 GLY A C 1
ATOM 684 O O . GLY A 1 94 ? 5.556 7.336 9.716 1.00 87.62 94 GLY A O 1
ATOM 685 N N . TYR A 1 95 ? 5.990 8.817 11.359 1.00 87.81 95 TYR A N 1
ATOM 686 C CA . TYR A 1 95 ? 6.661 7.904 12.283 1.00 87.81 95 TYR A CA 1
ATOM 687 C C . TYR A 1 95 ? 5.872 7.752 13.585 1.00 87.81 95 TYR A C 1
ATOM 689 O O . TYR A 1 95 ? 5.158 8.671 13.991 1.00 87.81 95 TYR A O 1
ATOM 697 N N . SER A 1 96 ? 5.990 6.587 14.213 1.00 85.94 96 SER A N 1
ATOM 698 C CA . SER A 1 96 ? 5.546 6.326 15.585 1.00 85.94 96 SER A CA 1
ATOM 699 C C . SER A 1 96 ? 6.675 6.585 16.585 1.00 85.94 96 SER A C 1
ATOM 701 O O . SER A 1 96 ? 7.840 6.667 16.204 1.00 85.94 96 SER A O 1
ATOM 703 N N . ASP A 1 97 ? 6.330 6.675 17.873 1.00 83.94 97 ASP A N 1
ATOM 704 C CA . ASP A 1 97 ? 7.283 6.918 18.972 1.00 83.94 97 ASP A CA 1
ATOM 705 C C . ASP A 1 97 ? 8.335 5.798 19.147 1.00 83.94 97 ASP A C 1
ATOM 707 O O . ASP A 1 97 ? 9.296 5.968 19.893 1.00 83.94 97 ASP A O 1
ATOM 711 N N . ASP A 1 98 ? 8.147 4.650 18.492 1.00 86.00 98 ASP A N 1
ATOM 712 C CA . ASP A 1 98 ? 9.035 3.484 18.490 1.00 86.00 98 ASP A CA 1
ATOM 713 C C . ASP A 1 98 ? 9.841 3.336 17.185 1.00 86.00 98 ASP A C 1
ATOM 715 O O . ASP A 1 98 ? 10.210 2.224 16.810 1.00 86.00 98 ASP A O 1
ATOM 719 N N . ASP A 1 99 ? 10.083 4.449 16.483 1.00 84.69 99 ASP A N 1
ATOM 720 C CA . ASP A 1 99 ? 10.836 4.528 15.221 1.00 84.69 99 ASP A CA 1
ATOM 721 C C . ASP A 1 99 ? 10.250 3.667 14.084 1.00 84.69 99 ASP A C 1
ATOM 723 O O . ASP A 1 99 ? 10.924 3.309 13.120 1.00 84.69 99 ASP A O 1
ATOM 727 N N . ARG A 1 100 ? 8.957 3.338 14.160 1.00 89.12 100 ARG A N 1
ATOM 728 C CA . ARG A 1 100 ? 8.244 2.634 13.087 1.00 89.12 100 ARG A CA 1
ATOM 729 C C . ARG A 1 100 ? 7.663 3.614 12.083 1.00 89.12 100 ARG A C 1
ATOM 731 O O . ARG A 1 100 ? 7.053 4.614 12.464 1.00 89.12 100 ARG A O 1
ATOM 738 N N . VAL A 1 101 ? 7.758 3.284 10.799 1.00 90.12 101 VAL A N 1
ATOM 739 C CA . VAL A 1 101 ? 7.108 4.046 9.729 1.00 90.12 101 VAL A CA 1
ATOM 740 C C . VAL A 1 101 ? 5.632 3.660 9.677 1.00 90.12 101 VAL A C 1
ATOM 742 O O . VAL A 1 101 ? 5.273 2.497 9.486 1.00 90.12 101 VAL A O 1
ATOM 745 N N . ASN A 1 102 ? 4.756 4.645 9.831 1.00 92.50 102 ASN A N 1
ATOM 746 C CA . ASN A 1 102 ? 3.326 4.475 9.619 1.00 92.50 102 ASN A CA 1
ATOM 747 C C . ASN A 1 102 ? 3.023 4.638 8.135 1.00 92.50 102 ASN A C 1
ATOM 749 O O . ASN A 1 102 ? 3.405 5.643 7.529 1.00 92.50 102 ASN A O 1
ATOM 753 N N . MET A 1 103 ? 2.311 3.676 7.558 1.00 92.88 103 MET A N 1
ATOM 754 C CA . MET A 1 103 ? 1.928 3.711 6.151 1.00 92.88 103 MET A CA 1
ATOM 755 C C . MET A 1 103 ? 0.443 3.420 5.973 1.00 92.88 103 MET A C 1
ATOM 757 O O . MET A 1 103 ? -0.189 2.735 6.779 1.00 92.88 103 MET A O 1
ATOM 761 N N . VAL A 1 104 ? -0.110 3.911 4.873 1.00 94.81 104 VAL A N 1
ATOM 762 C CA . VAL A 1 104 ? -1.440 3.550 4.395 1.00 94.81 104 VAL A CA 1
ATOM 763 C C . VAL A 1 104 ? -1.278 2.858 3.057 1.00 94.81 104 VAL A C 1
ATOM 765 O O . VAL A 1 104 ? -0.725 3.433 2.122 1.00 94.81 104 VAL A O 1
ATOM 768 N N . TRP A 1 105 ? -1.769 1.627 2.972 1.00 93.62 105 TRP A N 1
ATOM 769 C CA . TRP A 1 105 ? -1.900 0.893 1.724 1.00 93.62 105 TRP A CA 1
ATOM 770 C C . TRP A 1 105 ? -3.368 0.856 1.315 1.00 93.62 105 TRP A C 1
ATOM 772 O O . TRP A 1 105 ? -4.237 0.431 2.075 1.00 93.62 105 TRP A O 1
ATOM 782 N N . HIS A 1 106 ? -3.636 1.318 0.106 1.00 92.38 106 HIS A N 1
ATOM 783 C CA . HIS A 1 106 ? -4.942 1.309 -0.518 1.00 92.38 106 HIS A CA 1
ATOM 784 C C . HIS A 1 106 ? -4.885 0.426 -1.760 1.00 92.38 106 HIS A C 1
ATOM 786 O O . HIS A 1 106 ? -4.034 0.629 -2.622 1.00 92.38 106 HIS A O 1
ATOM 792 N N . SER A 1 107 ? -5.801 -0.531 -1.859 1.00 88.94 107 SER A N 1
ATOM 793 C CA . SER A 1 107 ? -6.050 -1.300 -3.076 1.00 88.94 107 SER A CA 1
ATOM 794 C C . SER A 1 107 ? -7.446 -0.965 -3.572 1.00 88.94 107 SER A C 1
ATOM 796 O O . SER A 1 107 ? -8.418 -0.989 -2.815 1.00 88.94 107 SER A O 1
ATOM 798 N N . SER A 1 108 ? -7.530 -0.635 -4.852 1.00 87.06 108 SER A N 1
ATOM 799 C CA . SER A 1 108 ? -8.774 -0.415 -5.567 1.00 87.06 108 SER A CA 1
ATOM 800 C C . SER A 1 108 ? -8.877 -1.430 -6.685 1.00 87.06 108 SER A C 1
ATOM 802 O O . SER A 1 108 ? -8.023 -1.468 -7.566 1.00 87.06 108 SER A O 1
ATOM 804 N N . ASN A 1 109 ? -9.947 -2.213 -6.661 1.00 80.56 109 ASN A N 1
ATOM 805 C CA . ASN A 1 109 ? -10.293 -3.092 -7.757 1.00 80.56 109 ASN A CA 1
ATOM 806 C C . ASN A 1 109 ? -11.540 -2.546 -8.459 1.00 80.56 109 ASN A C 1
ATOM 808 O O . ASN A 1 109 ? -12.612 -2.426 -7.870 1.00 80.56 109 ASN A O 1
ATOM 812 N N . SER A 1 110 ? -11.364 -2.159 -9.713 1.00 69.75 110 SER A N 1
ATO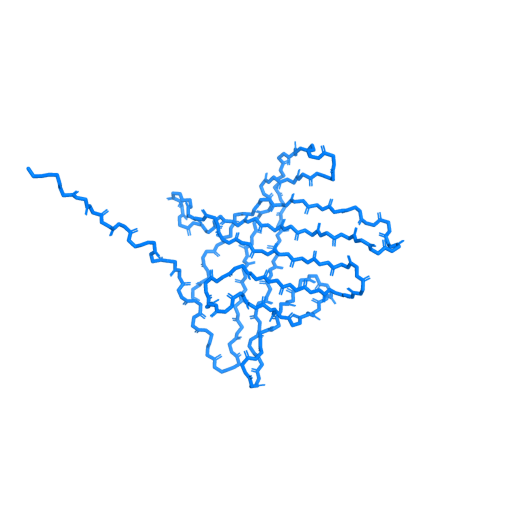M 813 C CA . SER A 1 110 ? -12.406 -1.736 -10.651 1.00 69.75 110 SER A CA 1
ATOM 814 C C . SER A 1 110 ? -12.622 -2.768 -11.766 1.00 69.75 110 SER A C 1
ATOM 816 O O . SER A 1 110 ? -13.411 -2.529 -12.682 1.00 69.75 110 SER A O 1
ATOM 818 N N . GLY A 1 111 ? -11.903 -3.896 -11.709 1.00 62.19 111 GLY A N 1
ATOM 819 C CA . GLY A 1 111 ? -12.062 -5.035 -12.604 1.00 62.19 111 GLY A CA 1
ATOM 820 C C . GLY A 1 111 ? -13.254 -5.917 -12.226 1.00 62.19 111 GLY A C 1
ATOM 821 O O . GLY A 1 111 ? -13.985 -5.648 -11.278 1.00 62.19 111 GLY A O 1
ATOM 822 N N . THR A 1 112 ? -13.462 -6.987 -12.995 1.00 55.47 112 THR A N 1
ATOM 823 C CA . THR A 1 112 ? -14.520 -7.988 -12.753 1.00 55.47 112 THR A CA 1
ATOM 824 C C . THR A 1 112 ? -14.179 -8.989 -11.651 1.00 55.47 112 THR A C 1
ATOM 826 O O . THR A 1 112 ? -14.981 -9.879 -11.386 1.00 55.47 112 THR A O 1
ATOM 829 N N . ASP A 1 113 ? -12.990 -8.891 -11.056 1.00 58.75 113 ASP A N 1
ATOM 830 C CA . ASP A 1 113 ? -12.580 -9.773 -9.972 1.00 58.75 113 ASP A CA 1
ATOM 831 C C . ASP A 1 113 ? -13.227 -9.290 -8.669 1.00 58.75 113 ASP A C 1
ATOM 833 O O . ASP A 1 113 ? -13.040 -8.147 -8.262 1.00 58.75 113 ASP A O 1
ATOM 837 N N . ASP A 1 114 ? -13.986 -10.169 -8.014 1.00 61.12 114 ASP A N 1
ATOM 838 C CA . ASP A 1 114 ? -14.840 -9.897 -6.843 1.00 61.12 114 ASP A CA 1
ATOM 839 C C . ASP A 1 114 ? -14.088 -9.468 -5.562 1.00 61.12 114 ASP A C 1
ATOM 841 O O . ASP A 1 114 ? -14.654 -9.501 -4.469 1.00 61.12 114 ASP A O 1
ATOM 845 N N . THR A 1 115 ? -12.811 -9.088 -5.642 1.00 66.62 115 THR A N 1
ATOM 846 C CA . THR A 1 115 ? -12.064 -8.595 -4.480 1.00 66.62 115 THR A CA 1
ATOM 847 C C . THR A 1 115 ? -12.396 -7.119 -4.275 1.00 66.62 115 THR A C 1
ATOM 849 O O . THR A 1 115 ? -11.919 -6.295 -5.057 1.00 66.62 115 THR A O 1
ATOM 852 N N . PRO A 1 116 ? -13.189 -6.743 -3.254 1.00 76.81 116 PRO A N 1
ATOM 853 C CA . PRO A 1 116 ? -13.501 -5.345 -3.001 1.00 76.81 116 PRO A CA 1
ATOM 854 C C . PRO A 1 116 ? -12.232 -4.569 -2.646 1.00 76.81 116 PRO A C 1
ATOM 856 O O . PRO A 1 116 ? -11.306 -5.105 -2.031 1.00 76.81 116 PRO A O 1
ATOM 859 N N . GLY A 1 117 ? -12.221 -3.283 -3.002 1.00 84.25 117 GLY A N 1
ATOM 860 C CA . GLY A 1 117 ? -11.172 -2.373 -2.561 1.00 84.25 117 GLY A CA 1
ATOM 861 C C . GLY A 1 117 ? -11.037 -2.372 -1.035 1.00 84.25 117 GLY A C 1
ATOM 862 O O . GLY A 1 117 ? -12.009 -2.568 -0.301 1.00 84.25 117 GLY A O 1
ATOM 863 N N . GLN A 1 118 ? -9.817 -2.164 -0.556 1.00 89.69 118 GLN A N 1
ATOM 864 C CA . GLN A 1 118 ? -9.494 -2.185 0.866 1.00 89.69 118 GLN A CA 1
ATOM 865 C C . GLN A 1 118 ? -8.478 -1.102 1.205 1.00 89.69 118 GLN A C 1
ATOM 867 O O . GLN A 1 118 ? -7.604 -0.763 0.407 1.00 89.69 118 GLN A O 1
ATOM 872 N N . THR A 1 119 ? -8.566 -0.603 2.434 1.00 94.81 119 THR A N 1
ATOM 873 C CA . THR A 1 119 ? -7.552 0.279 3.016 1.00 94.81 119 THR A CA 1
ATOM 874 C C . THR A 1 119 ? -6.950 -0.398 4.233 1.00 94.81 119 THR A C 1
ATOM 876 O O . THR A 1 119 ? -7.670 -0.869 5.113 1.00 94.81 119 THR A O 1
ATOM 879 N N . ARG A 1 120 ? -5.625 -0.442 4.310 1.00 96.06 120 ARG A N 1
ATOM 880 C CA . ARG A 1 120 ? -4.883 -0.992 5.440 1.00 96.06 120 ARG A CA 1
ATOM 881 C C . ARG A 1 120 ? -3.947 0.061 6.002 1.00 96.06 120 ARG A C 1
ATOM 883 O O . ARG A 1 120 ? -3.176 0.675 5.271 1.00 96.06 120 ARG A O 1
ATOM 890 N N . PHE A 1 121 ? -4.003 0.228 7.314 1.00 96.44 121 PHE A N 1
ATOM 891 C CA . PHE A 1 121 ? -3.048 1.018 8.074 1.00 96.44 121 PHE A CA 1
ATOM 892 C C . PHE A 1 121 ? -1.960 0.075 8.566 1.00 96.44 121 PHE A C 1
ATOM 894 O O . PHE A 1 121 ? -2.247 -0.962 9.175 1.00 96.44 121 PHE A O 1
ATOM 901 N N . LEU A 1 122 ? -0.724 0.429 8.257 1.00 96.00 122 LEU A N 1
ATOM 902 C CA . LEU A 1 122 ? 0.456 -0.386 8.457 1.00 96.00 122 LEU A CA 1
ATOM 903 C C . LEU A 1 122 ? 1.395 0.310 9.436 1.00 96.00 122 LEU A C 1
ATOM 905 O O . LEU A 1 122 ? 1.566 1.526 9.387 1.00 96.00 122 LEU A O 1
ATOM 909 N N . SER A 1 123 ? 2.036 -0.485 10.282 1.00 95.19 123 SER A N 1
ATOM 910 C CA . SER A 1 123 ? 3.176 -0.063 11.086 1.00 95.19 123 SER A CA 1
ATOM 911 C C . SER A 1 123 ? 4.383 -0.906 10.694 1.00 95.19 123 SER A C 1
ATOM 913 O O . SER A 1 123 ? 4.428 -2.110 10.971 1.00 95.19 123 SER A O 1
ATOM 915 N N . CYS A 1 124 ? 5.343 -0.287 10.021 1.00 93.00 124 CYS A N 1
ATOM 916 C CA . CYS A 1 124 ? 6.496 -0.938 9.413 1.00 93.00 124 CYS A CA 1
ATOM 917 C C . CYS A 1 124 ? 7.763 -0.676 10.220 1.00 93.00 124 CYS A C 1
ATOM 919 O O . CYS A 1 124 ? 7.934 0.403 10.779 1.00 93.00 124 CYS A O 1
ATOM 921 N N . VAL A 1 125 ? 8.635 -1.679 10.308 1.00 90.81 125 VAL A N 1
ATOM 922 C CA . VAL A 1 125 ? 10.011 -1.456 10.765 1.00 90.81 125 VAL A CA 1
ATOM 923 C C . VAL A 1 125 ? 10.688 -0.573 9.720 1.00 90.81 125 VAL A C 1
ATOM 925 O O . VAL A 1 125 ? 10.539 -0.850 8.529 1.00 90.81 125 VAL A O 1
ATOM 928 N N . ASP A 1 126 ? 11.368 0.490 10.151 1.00 78.75 126 ASP A N 1
ATOM 929 C CA . ASP A 1 126 ? 12.199 1.284 9.243 1.00 78.75 126 ASP A CA 1
ATOM 930 C C . ASP A 1 126 ? 13.312 0.368 8.701 1.00 78.75 126 ASP A C 1
ATOM 932 O O . ASP A 1 126 ? 14.034 -0.228 9.507 1.00 78.75 126 ASP A O 1
ATOM 936 N N . PRO A 1 127 ? 13.398 0.126 7.382 1.00 70.62 127 PRO A N 1
ATOM 937 C CA . PRO A 1 127 ? 14.440 -0.735 6.842 1.00 70.62 127 PRO A CA 1
ATOM 938 C C . PRO A 1 127 ? 15.813 -0.069 7.020 1.00 70.62 127 PRO A C 1
ATOM 940 O O . PRO A 1 127 ? 15.973 1.111 6.714 1.00 70.62 127 PRO A O 1
ATOM 943 N N . GLU A 1 128 ? 16.788 -0.836 7.515 1.00 60.88 128 GLU A N 1
ATOM 944 C CA . GLU A 1 128 ? 18.184 -0.392 7.688 1.00 60.88 128 GLU A CA 1
ATOM 945 C C . GLU A 1 128 ? 18.916 -0.128 6.361 1.00 60.88 128 GLU A C 1
ATOM 947 O O . GLU A 1 128 ? 18.647 -0.844 5.363 1.00 60.88 128 GLU A O 1
#